Protein AF-A0A0H5QW50-F1 (afdb_monomer_lite)

Secondary structure (DSSP, 8-state):
---------------------------------------------------S-HHHHHHHHHHHHHHHHHHHHHHTTS----HHHHHHHHHHHHHHH-TTS-HHHHHHHHHHHTTT-HHHHHHH--HHHHHHHHHHHH-

Radius of gyration: 40.08 Å; chains: 1; bounding box: 48×87×104 Å

Sequence (139 aa):
MSEERDEGVSLSPLGEQADASDNDICSGESGTARRPKRRALAGRVTPQRDRRSAGFVIGEAMSKLVELEIAKTQNSNQVPLTQDDRVANAIDILMKNYQYLDSDDLATIADVFGNGCNATIFAKLTGAARDAWISKKLM

Structure (mmCIF, N/CA/C/O backbone):
data_AF-A0A0H5QW50-F1
#
_entry.id   AF-A0A0H5QW50-F1
#
loop_
_atom_site.group_PDB
_atom_site.id
_atom_site.type_symbol
_atom_site.label_atom_id
_atom_site.label_alt_id
_atom_site.label_comp_id
_atom_site.label_asym_id
_atom_site.label_entity_id
_atom_site.label_seq_id
_atom_site.pdbx_PDB_ins_code
_atom_site.Cartn_x
_atom_site.Cartn_y
_atom_site.Cartn_z
_atom_site.occupancy
_atom_site.B_iso_or_equiv
_atom_site.auth_seq_id
_atom_site.auth_comp_id
_atom_site.auth_asym_id
_atom_site.auth_atom_id
_atom_site.pdbx_PDB_model_num
ATOM 1 N N . MET A 1 1 ? -15.919 -9.129 90.145 1.00 38.31 1 MET A N 1
ATOM 2 C CA . MET A 1 1 ? -14.858 -8.685 89.223 1.00 38.31 1 MET A CA 1
ATOM 3 C C . MET A 1 1 ? -15.589 -8.048 88.050 1.00 38.31 1 MET A C 1
ATOM 5 O O . MET A 1 1 ? -16.152 -8.793 87.265 1.00 38.31 1 MET A O 1
ATOM 9 N N . SER A 1 2 ? -15.983 -6.771 88.155 1.00 43.16 2 SER A N 1
ATOM 10 C CA . SER A 1 2 ? -15.136 -5.568 87.939 1.00 43.16 2 SER A CA 1
ATOM 11 C C . SER A 1 2 ? -14.785 -5.451 86.450 1.00 43.16 2 SER A C 1
ATOM 13 O O . SER A 1 2 ? -14.340 -6.449 85.901 1.00 43.16 2 SER A O 1
ATOM 15 N N . GLU A 1 3 ? -14.934 -4.368 85.692 1.00 48.62 3 GLU A N 1
ATOM 16 C CA . GLU A 1 3 ? -15.318 -2.947 85.815 1.00 48.62 3 GLU A CA 1
ATOM 17 C C . GLU A 1 3 ? -15.666 -2.528 84.358 1.00 48.62 3 GLU A C 1
ATOM 19 O O . GLU A 1 3 ? -15.082 -3.058 83.416 1.00 48.62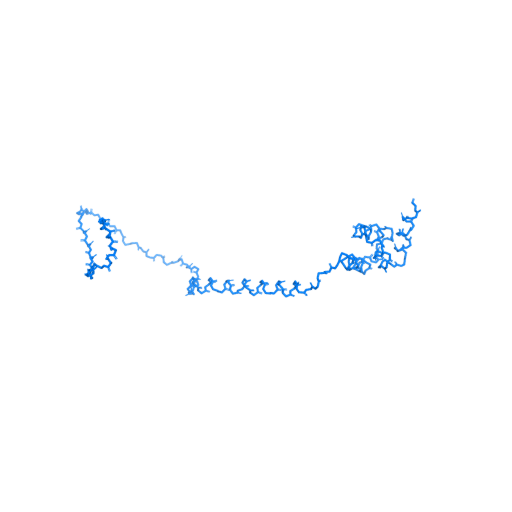 3 GLU A O 1
ATOM 24 N N . GLU A 1 4 ? -16.786 -1.853 84.101 1.00 48.50 4 GLU A N 1
ATOM 25 C CA . GLU A 1 4 ? -16.885 -0.423 83.729 1.00 48.50 4 GLU A CA 1
ATOM 26 C C . GLU A 1 4 ? -15.888 0.137 82.690 1.00 48.50 4 GLU A C 1
ATOM 28 O O . GLU A 1 4 ? -14.679 0.158 82.924 1.00 48.50 4 GLU A O 1
ATOM 33 N N . ARG A 1 5 ? -16.465 0.695 81.605 1.00 51.25 5 ARG A N 1
ATOM 34 C CA . ARG A 1 5 ? -16.212 1.987 80.902 1.00 51.25 5 ARG A CA 1
ATOM 35 C C . ARG A 1 5 ? -16.579 1.805 79.420 1.00 51.25 5 ARG A C 1
ATOM 37 O O . ARG A 1 5 ? -15.977 0.981 78.743 1.00 51.25 5 ARG A O 1
ATOM 44 N N . ASP A 1 6 ? -17.700 2.317 78.917 1.00 44.00 6 ASP A N 1
ATOM 45 C CA . ASP A 1 6 ? -18.151 3.718 78.813 1.00 44.00 6 ASP A CA 1
ATOM 46 C C . ASP A 1 6 ? -17.287 4.556 77.856 1.00 44.00 6 ASP A C 1
ATOM 48 O O . ASP A 1 6 ? -16.085 4.330 77.766 1.00 44.00 6 ASP A O 1
ATOM 52 N N . GLU A 1 7 ? -17.969 5.452 77.138 1.00 49.25 7 GLU A N 1
ATOM 53 C CA . GLU A 1 7 ? -17.568 6.472 76.146 1.00 49.25 7 GLU A CA 1
ATOM 54 C C . GLU A 1 7 ? -18.499 6.384 74.923 1.00 49.25 7 GLU A C 1
ATOM 56 O O . GLU A 1 7 ? -18.186 5.862 73.847 1.00 49.25 7 GLU A O 1
ATOM 61 N N . GLY A 1 8 ? -19.714 6.893 75.136 1.00 39.16 8 GLY A N 1
ATOM 62 C CA . GLY A 1 8 ? -20.641 7.253 74.079 1.00 39.16 8 GLY A CA 1
ATOM 63 C C . GLY A 1 8 ? -20.172 8.495 73.323 1.00 39.16 8 GLY A C 1
ATOM 64 O O . GLY A 1 8 ? -19.790 9.501 73.912 1.00 39.16 8 GLY A O 1
ATOM 6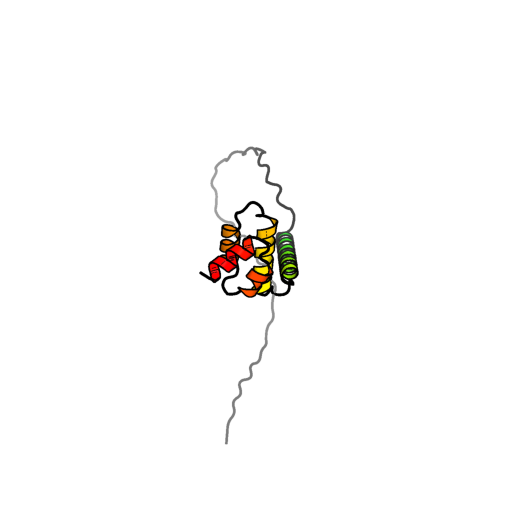5 N N . VAL A 1 9 ? -20.288 8.466 71.997 1.00 43.09 9 VAL A N 1
ATOM 66 C CA . VAL A 1 9 ? -20.228 9.683 71.182 1.00 43.09 9 VAL A CA 1
ATOM 67 C C . VAL A 1 9 ? -21.653 10.196 71.006 1.00 43.09 9 VAL A C 1
ATOM 69 O O . VAL A 1 9 ? -22.399 9.793 70.116 1.00 43.09 9 VAL A O 1
ATOM 72 N N . SER A 1 10 ? -22.028 11.073 71.932 1.00 42.31 10 SER A N 1
ATOM 73 C CA . SER A 1 10 ? -23.178 11.966 71.837 1.00 42.31 10 SER A CA 1
ATOM 74 C C . SER A 1 10 ? -22.896 13.025 70.767 1.00 42.31 10 SER A C 1
ATOM 76 O O . SER A 1 10 ? -22.008 13.859 70.936 1.00 42.31 10 SER A O 1
ATOM 78 N N . LEU A 1 11 ? -23.632 12.999 69.654 1.00 45.78 11 LEU A N 1
ATOM 79 C CA . LEU A 1 11 ? -23.639 14.085 68.673 1.00 45.78 11 LEU A CA 1
ATOM 80 C C . LEU A 1 11 ? -24.968 14.818 68.745 1.00 45.78 11 LEU A C 1
ATOM 82 O O . LEU A 1 11 ? -25.949 14.381 68.148 1.00 45.78 11 LEU A O 1
ATOM 86 N N . SER A 1 12 ? -24.965 15.925 69.483 1.00 48.22 12 SER A N 1
ATOM 87 C CA . SER A 1 12 ? -25.691 17.187 69.241 1.00 48.22 12 SER A CA 1
ATOM 88 C C . SER A 1 12 ? -25.461 18.075 70.469 1.00 48.22 12 SER A C 1
ATOM 90 O O . SER A 1 12 ? -25.552 17.548 71.581 1.00 48.22 12 SER A O 1
ATOM 92 N N . PRO A 1 13 ? -25.198 19.393 70.333 1.00 43.66 13 PRO A N 1
ATOM 93 C CA . PRO A 1 13 ? -26.310 20.303 70.027 1.00 43.66 13 PRO A CA 1
ATOM 94 C C . PRO A 1 13 ? -25.937 21.651 69.351 1.00 43.66 13 PRO A C 1
ATOM 96 O O . PRO A 1 13 ? -24.770 21.956 69.137 1.00 43.66 13 PRO A O 1
ATOM 99 N N . LEU A 1 14 ? -26.985 22.461 69.127 1.00 37.44 14 LEU A N 1
ATOM 100 C CA . LEU A 1 14 ? -27.029 23.892 68.760 1.00 37.44 14 LEU A CA 1
ATOM 101 C C . LEU A 1 14 ? -26.658 24.221 67.298 1.00 37.44 14 LEU A C 1
ATOM 103 O O . LEU A 1 14 ? -25.605 23.848 66.811 1.00 37.44 14 LEU A O 1
ATOM 107 N N . GLY A 1 15 ? -27.488 24.897 66.501 1.00 33.59 15 GLY A N 1
ATOM 108 C CA . GLY A 1 15 ? -28.468 25.929 66.848 1.00 33.59 15 GLY A CA 1
ATOM 109 C C . GLY A 1 15 ? -27.856 27.315 66.619 1.00 33.59 15 GLY A C 1
ATOM 110 O O . GLY A 1 15 ? -26.758 27.559 67.098 1.00 33.59 15 GLY A O 1
ATOM 111 N N . GLU A 1 16 ? -28.609 28.183 65.926 1.00 41.31 16 GLU A N 1
ATOM 112 C CA . GLU A 1 16 ? -28.368 29.631 65.722 1.00 41.31 16 GLU A CA 1
ATOM 113 C C . GLU A 1 16 ? -27.240 30.001 64.734 1.00 41.31 16 GLU A C 1
ATOM 115 O O . GLU A 1 16 ? -26.222 29.336 64.646 1.00 41.31 16 GLU A O 1
ATOM 120 N N . GLN A 1 17 ? -27.315 31.050 63.915 1.00 37.00 17 GLN A N 1
ATOM 121 C CA . GLN A 1 17 ? -28.327 32.063 63.612 1.00 37.00 17 GLN A CA 1
ATOM 122 C C . GLN A 1 17 ? -27.870 32.761 62.321 1.00 37.00 17 GLN A C 1
ATOM 124 O O . GLN A 1 17 ? -26.689 32.743 61.972 1.00 37.00 17 GLN A O 1
ATOM 129 N N . ALA A 1 18 ? -28.810 33.390 61.621 1.00 43.94 18 ALA A N 1
ATOM 130 C CA . ALA A 1 18 ? -28.500 34.434 60.656 1.00 43.94 18 ALA A CA 1
ATOM 131 C C . ALA A 1 18 ? -27.754 35.584 61.352 1.00 43.94 18 ALA A C 1
ATOM 133 O O . ALA A 1 18 ? -28.158 35.952 62.447 1.00 43.94 18 ALA A O 1
ATOM 134 N N . ASP A 1 19 ? -26.771 36.206 60.698 1.00 37.09 19 ASP A N 1
ATOM 135 C CA . ASP A 1 19 ? -26.836 37.661 60.590 1.00 37.09 19 ASP A CA 1
ATOM 136 C C . ASP A 1 19 ? -25.983 38.232 59.462 1.00 37.09 19 ASP A C 1
ATOM 138 O O . ASP A 1 19 ? -24.893 37.757 59.133 1.00 37.09 19 ASP A O 1
ATOM 142 N N . ALA A 1 20 ? -26.549 39.271 58.863 1.00 46.06 20 ALA A N 1
ATOM 143 C CA . ALA A 1 20 ? -25.877 40.176 57.964 1.00 46.06 20 ALA A CA 1
ATOM 144 C C . ALA A 1 20 ? -24.801 40.947 58.735 1.00 46.06 20 ALA A C 1
ATOM 146 O O . ALA A 1 20 ? -25.033 41.401 59.851 1.00 46.06 20 ALA A O 1
ATOM 147 N N . SER A 1 21 ? -23.653 41.182 58.107 1.00 48.44 21 SER A N 1
ATOM 148 C CA . SER A 1 21 ? -22.806 42.292 58.523 1.00 48.44 21 SER A CA 1
ATOM 149 C C . SER A 1 21 ? -22.324 43.034 57.287 1.00 48.44 21 SER A C 1
ATOM 151 O O . SER A 1 21 ? -21.321 42.686 56.664 1.00 48.44 21 SER A O 1
ATOM 153 N N . ASP A 1 22 ? -23.096 44.069 56.953 1.00 45.69 22 ASP A N 1
ATOM 154 C CA . ASP A 1 22 ? -22.546 45.353 56.535 1.00 45.69 22 ASP A CA 1
ATOM 155 C C . ASP A 1 22 ? -21.369 45.705 57.451 1.00 45.69 22 ASP A C 1
ATOM 157 O O . ASP A 1 22 ? -21.456 45.577 58.676 1.00 45.69 22 ASP A O 1
ATOM 161 N N . ASN A 1 23 ? -20.272 46.156 56.857 1.00 53.19 23 ASN A N 1
ATOM 162 C CA . ASN A 1 23 ? -19.301 46.979 57.559 1.00 53.19 23 ASN A CA 1
ATOM 163 C C . ASN A 1 23 ? -18.680 47.952 56.558 1.00 53.19 23 ASN A C 1
ATOM 165 O O . ASN A 1 23 ? -17.586 47.755 56.028 1.00 53.19 23 ASN A O 1
ATOM 169 N N . ASP A 1 24 ? -19.437 49.019 56.312 1.00 49.84 24 ASP A N 1
ATOM 170 C CA . ASP A 1 24 ? -18.907 50.320 55.937 1.00 49.84 24 ASP A CA 1
ATOM 171 C C . ASP A 1 24 ? -17.933 50.789 57.026 1.00 49.84 24 ASP A C 1
ATOM 173 O O . ASP A 1 24 ? -18.336 51.152 58.131 1.00 49.84 24 ASP A O 1
ATOM 177 N N . ILE A 1 25 ? -16.640 50.843 56.707 1.00 48.41 25 ILE A N 1
ATOM 178 C CA . ILE A 1 25 ? -15.699 51.694 57.439 1.00 48.41 25 ILE A CA 1
ATOM 179 C C . ILE A 1 25 ? -15.083 52.666 56.442 1.00 48.41 25 ILE A C 1
ATOM 181 O O . ILE A 1 25 ? -14.101 52.394 55.753 1.00 48.41 25 ILE A O 1
ATOM 185 N N . CYS A 1 26 ? -15.721 53.829 56.382 1.00 45.66 26 CYS A N 1
ATOM 186 C CA . CYS A 1 26 ? -15.235 55.041 55.757 1.00 45.66 26 CYS A CA 1
ATOM 187 C C . CYS A 1 26 ? -14.508 55.864 56.828 1.00 45.66 26 CYS A C 1
ATOM 189 O O . CYS A 1 26 ? -15.125 56.193 57.839 1.00 45.66 26 CYS A O 1
ATOM 191 N N . SER A 1 27 ? -13.231 56.208 56.622 1.00 47.28 27 SER A N 1
ATOM 192 C CA . SER A 1 27 ? -12.584 57.401 57.204 1.00 47.28 27 SER A CA 1
ATOM 193 C C . SER A 1 27 ? -11.193 57.624 56.607 1.00 47.28 27 SER A C 1
ATOM 195 O O . SER A 1 27 ? -10.335 56.748 56.674 1.00 47.28 27 SER A O 1
ATOM 197 N N . GLY A 1 28 ? -10.966 58.811 56.038 1.00 37.81 28 GLY A N 1
ATOM 198 C CA . GLY A 1 28 ? -9.667 59.216 55.491 1.00 37.81 28 GLY A CA 1
ATOM 199 C C . GLY A 1 28 ? -9.667 60.559 54.751 1.00 37.81 28 GLY A C 1
ATOM 200 O O . GLY A 1 28 ? -9.207 60.634 53.622 1.00 37.81 28 GLY A O 1
ATOM 201 N N . GLU A 1 29 ? -10.287 61.561 55.372 1.00 39.41 29 GLU A N 1
ATOM 202 C CA . GLU A 1 29 ? -10.057 63.016 55.327 1.00 39.41 29 GLU A CA 1
ATOM 203 C C . GL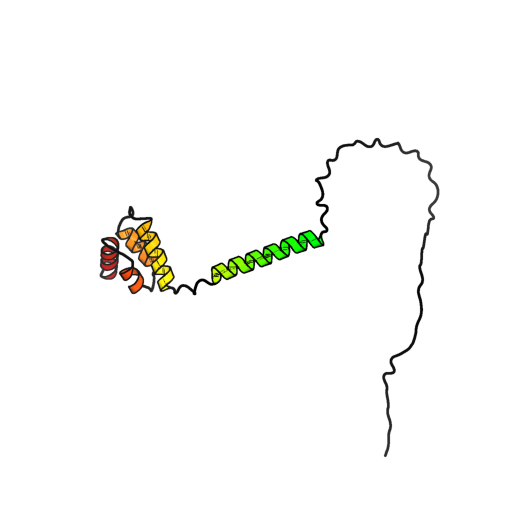U A 1 29 ? -9.331 63.717 54.141 1.00 39.41 29 GLU A C 1
ATOM 205 O O . GLU A 1 29 ? -8.162 63.501 53.848 1.00 39.41 29 GLU A O 1
ATOM 210 N N . SER A 1 30 ? -10.065 64.683 53.566 1.00 44.50 30 SER A N 1
ATOM 211 C CA . SER A 1 30 ? -9.677 66.035 53.109 1.00 44.50 30 SER A CA 1
ATOM 212 C C . SER A 1 30 ? -8.378 66.259 52.311 1.00 44.50 30 SER A C 1
ATOM 214 O O . SER A 1 30 ? -7.278 66.364 52.845 1.00 44.50 30 SER A O 1
ATOM 216 N N . GLY A 1 31 ? -8.544 66.540 51.012 1.00 40.78 31 GLY A N 1
ATOM 217 C CA . GLY A 1 31 ? -7.526 67.165 50.166 1.00 40.78 31 GLY A CA 1
ATOM 218 C C . GLY A 1 31 ? -8.157 67.830 48.942 1.00 40.78 31 GLY A C 1
ATOM 219 O O . GLY A 1 31 ? -8.635 67.168 48.023 1.00 40.78 31 GLY A O 1
ATOM 220 N N . THR A 1 32 ? -8.188 69.159 48.929 1.00 50.56 32 THR A N 1
ATOM 221 C CA . THR A 1 32 ? -8.703 69.99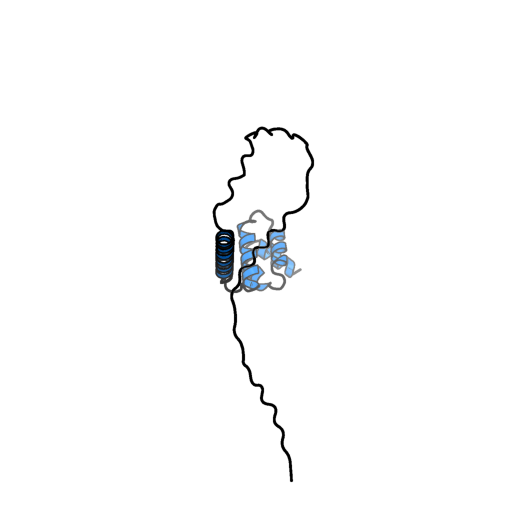8 47.844 1.00 50.56 32 THR A CA 1
ATOM 222 C C . THR A 1 32 ? -7.841 69.879 46.580 1.00 50.56 32 THR A C 1
ATOM 224 O O . THR A 1 32 ? -6.733 70.398 46.518 1.00 50.56 32 THR A O 1
ATOM 227 N N . ALA A 1 33 ? -8.359 69.261 45.513 1.00 45.81 33 ALA A N 1
ATOM 228 C CA . ALA A 1 33 ? -7.794 69.420 44.169 1.00 45.81 33 ALA A CA 1
ATOM 229 C C . ALA A 1 33 ? -8.831 69.132 43.070 1.00 45.81 33 ALA A C 1
ATOM 231 O O . ALA A 1 33 ? -9.238 67.993 42.844 1.00 45.81 33 ALA A O 1
ATOM 232 N N . ARG A 1 34 ? -9.231 70.182 42.338 1.00 51.12 34 ARG A N 1
ATOM 233 C CA . ARG A 1 34 ? -9.988 70.094 41.076 1.00 51.12 34 ARG A CA 1
ATOM 234 C C . ARG A 1 34 ? -9.307 69.105 40.119 1.00 51.12 34 ARG A C 1
ATOM 236 O O . ARG A 1 34 ? -8.139 69.293 39.786 1.00 51.12 34 ARG A O 1
ATOM 243 N N . ARG A 1 35 ? -10.047 68.127 39.584 1.00 46.97 35 ARG A N 1
ATOM 244 C CA . ARG A 1 35 ? -9.617 67.334 38.417 1.00 46.97 35 ARG A CA 1
ATOM 245 C C . ARG A 1 35 ? -10.675 67.329 37.303 1.00 46.97 35 ARG A C 1
ATOM 247 O O . ARG A 1 35 ? -11.868 67.397 37.587 1.00 46.97 35 ARG A O 1
ATOM 254 N N . PRO A 1 36 ? -10.237 67.350 36.031 1.00 45.09 36 PRO A N 1
ATOM 255 C CA . PRO A 1 36 ? -11.022 67.850 34.903 1.00 45.09 36 PRO A CA 1
ATOM 256 C C . PRO A 1 36 ? -12.054 66.833 34.396 1.00 45.09 36 PRO A C 1
ATOM 258 O O . PRO A 1 36 ? -11.804 65.628 34.412 1.00 45.09 36 PRO A O 1
ATOM 261 N N . LYS A 1 37 ? -13.184 67.326 33.859 1.00 52.34 37 LYS A N 1
ATOM 262 C CA . LYS A 1 37 ? -14.147 66.527 33.076 1.00 52.34 37 LYS A CA 1
ATOM 263 C C . LYS A 1 37 ? -13.415 65.876 31.892 1.00 52.34 37 LYS A C 1
ATOM 265 O O . LYS A 1 37 ? -13.171 66.531 30.879 1.00 52.34 37 LYS A O 1
ATOM 270 N N . ARG A 1 38 ? -13.052 64.592 31.998 1.00 54.38 38 ARG A N 1
ATOM 271 C CA . ARG A 1 38 ? -12.536 63.821 30.857 1.00 54.38 38 ARG A CA 1
ATOM 272 C C . ARG A 1 38 ? -13.695 63.551 29.902 1.00 54.38 38 ARG A C 1
ATOM 274 O O . ARG A 1 38 ? -14.627 62.827 30.233 1.00 54.38 38 ARG A O 1
ATOM 281 N N . ARG A 1 39 ? -13.617 64.166 28.719 1.00 57.03 39 ARG A N 1
ATOM 282 C CA . ARG A 1 39 ? -14.431 63.850 27.541 1.00 57.03 39 ARG A CA 1
ATOM 283 C C . ARG A 1 39 ? -14.437 62.333 27.329 1.00 57.03 39 ARG A C 1
ATOM 285 O O . ARG A 1 39 ? -13.371 61.738 27.177 1.00 57.03 39 ARG A O 1
ATOM 292 N N . ALA A 1 40 ? -15.618 61.724 27.296 1.00 56.66 40 ALA A N 1
ATOM 293 C CA . ALA A 1 40 ? -15.775 60.382 26.759 1.00 56.66 40 ALA A CA 1
ATOM 294 C C . ALA A 1 40 ? -15.518 60.459 25.247 1.00 56.66 40 ALA A C 1
ATOM 296 O O . ALA A 1 40 ? -16.382 60.897 24.490 1.00 56.66 40 ALA A O 1
ATOM 297 N N . LEU A 1 41 ? -14.310 60.096 24.804 1.00 53.50 41 LEU A N 1
ATOM 298 C CA . LEU A 1 41 ? -14.105 59.759 23.400 1.00 53.50 41 LEU A CA 1
ATOM 299 C C . LEU A 1 41 ? -14.684 58.361 23.184 1.00 53.50 41 LEU A C 1
ATOM 301 O O . LEU A 1 41 ? -14.100 57.351 23.579 1.00 53.50 41 LEU A O 1
ATOM 305 N N . ALA A 1 42 ? -15.872 58.348 22.587 1.00 55.22 42 ALA A N 1
ATOM 306 C CA . ALA A 1 42 ? -16.429 57.205 21.892 1.00 55.22 42 ALA A CA 1
ATOM 307 C C . ALA A 1 42 ? -15.400 56.662 20.887 1.00 55.22 42 ALA A C 1
ATOM 309 O O . ALA A 1 42 ? -14.796 57.434 20.145 1.00 55.22 42 ALA A O 1
ATOM 310 N N . GLY A 1 43 ? -15.199 55.342 20.872 1.00 55.25 43 GLY A N 1
ATOM 311 C CA . GLY A 1 43 ? -14.333 54.702 19.879 1.00 55.25 43 GLY A CA 1
ATOM 312 C C . GLY A 1 43 ? -13.509 53.519 20.377 1.00 55.25 43 GLY A C 1
ATOM 313 O O . GLY A 1 43 ? -12.350 53.386 20.005 1.00 55.25 43 GLY A O 1
ATOM 314 N N . ARG A 1 44 ? -14.072 52.633 21.202 1.00 52.59 44 ARG A N 1
ATOM 315 C CA . ARG A 1 44 ? -13.630 51.233 21.206 1.00 52.59 44 ARG A CA 1
ATOM 316 C C . ARG A 1 44 ? -14.817 50.405 20.760 1.00 52.59 44 ARG A C 1
ATOM 318 O O . ARG A 1 44 ? -15.757 50.225 21.526 1.00 52.59 44 ARG A O 1
ATOM 325 N N . VAL A 1 45 ? -14.780 49.935 19.516 1.00 58.16 45 VAL A N 1
ATOM 326 C CA . VAL A 1 45 ? -15.592 48.793 19.098 1.00 58.16 45 VAL A CA 1
ATOM 327 C C . VAL A 1 45 ? -15.116 47.644 19.976 1.00 58.16 45 VAL A C 1
ATOM 329 O O . VAL A 1 45 ? -14.063 47.059 19.733 1.00 58.16 45 VAL A O 1
ATOM 332 N N . THR A 1 46 ? -15.808 47.395 21.085 1.00 62.03 46 THR A N 1
ATOM 333 C CA . THR A 1 46 ? -15.580 46.167 21.836 1.00 62.03 46 THR A CA 1
ATOM 334 C C . THR A 1 46 ? -15.941 45.031 20.890 1.00 62.03 46 THR A C 1
ATOM 336 O O . THR A 1 46 ? -17.060 45.062 20.366 1.00 62.03 46 THR A O 1
ATOM 339 N N . PRO A 1 47 ? -15.034 44.066 20.636 1.00 58.56 47 PRO A N 1
ATOM 340 C CA . PRO A 1 47 ? -15.390 42.887 19.862 1.00 58.56 47 PRO A CA 1
ATOM 341 C C . PRO A 1 47 ? -16.640 42.309 20.509 1.00 58.56 47 PRO A C 1
ATOM 343 O O . PRO A 1 47 ? -16.711 42.242 21.740 1.00 58.56 47 PRO A O 1
ATOM 346 N N . GLN A 1 48 ? -17.653 42.040 19.688 1.00 61.00 48 GLN A N 1
ATOM 347 C CA . GLN A 1 48 ? -18.960 41.594 20.138 1.00 61.00 48 GLN A CA 1
ATOM 348 C C . GLN A 1 48 ? -18.735 40.367 21.027 1.00 61.00 48 GLN A C 1
ATOM 350 O O . GLN A 1 48 ? -18.400 39.291 20.541 1.00 61.00 48 GLN A O 1
ATOM 355 N N . ARG A 1 49 ? -18.780 40.564 22.350 1.00 62.50 49 ARG A N 1
ATOM 356 C CA . ARG A 1 49 ? -18.593 39.471 23.296 1.00 62.50 49 ARG A CA 1
ATOM 357 C C . ARG A 1 49 ? -19.773 38.552 23.083 1.00 62.50 49 ARG A C 1
ATOM 359 O O . ARG A 1 49 ? -20.916 39.013 23.138 1.00 62.50 49 ARG A O 1
ATOM 366 N N . ASP A 1 50 ? -19.473 37.293 22.801 1.00 64.31 50 ASP A N 1
ATOM 367 C CA . ASP A 1 50 ? -20.484 36.256 22.769 1.00 64.31 50 ASP A CA 1
ATOM 368 C C . ASP A 1 50 ? -21.313 36.368 24.058 1.00 64.31 50 ASP A C 1
ATOM 370 O O . ASP A 1 50 ? -20.772 36.414 25.165 1.00 64.31 50 ASP A O 1
ATOM 374 N N . ARG A 1 51 ? -22.626 36.556 23.895 1.00 76.75 51 ARG A N 1
ATOM 375 C CA . ARG A 1 51 ? -23.570 36.751 25.004 1.00 76.75 51 ARG A CA 1
ATOM 376 C C . ARG A 1 51 ? -23.957 35.427 25.660 1.00 76.75 51 ARG A C 1
ATOM 378 O O . ARG A 1 51 ? -24.711 35.434 26.632 1.00 76.75 51 ARG A O 1
ATOM 385 N N . ARG A 1 52 ? -23.482 34.303 25.123 1.00 77.69 52 ARG A N 1
ATOM 386 C CA . ARG A 1 52 ? -23.688 32.973 25.691 1.00 77.69 52 ARG A CA 1
ATOM 387 C C . ARG A 1 52 ? -22.928 32.851 27.009 1.00 77.69 52 ARG A C 1
ATOM 389 O O . ARG A 1 52 ? -21.837 33.394 27.175 1.00 77.69 52 ARG A O 1
ATOM 396 N N . SER A 1 53 ? -23.519 32.140 27.966 1.00 81.88 53 SER A N 1
ATOM 397 C CA . SER A 1 53 ? -22.833 31.851 29.223 1.00 81.88 53 SER A CA 1
ATOM 398 C C . SER A 1 53 ? -21.584 31.011 28.946 1.00 81.88 53 SER A C 1
ATOM 400 O O . SER A 1 53 ? -21.576 30.173 28.042 1.00 81.88 53 SER A O 1
ATOM 402 N N . ALA A 1 54 ? -20.532 31.193 29.746 1.00 81.75 54 ALA A N 1
ATOM 403 C CA . ALA A 1 54 ? -19.327 30.370 29.634 1.00 81.75 54 ALA A CA 1
ATOM 404 C C . ALA A 1 54 ? -19.658 28.867 29.732 1.00 81.75 54 ALA A C 1
ATOM 406 O O . ALA A 1 54 ? -19.100 28.067 28.991 1.00 81.75 54 ALA A O 1
ATOM 407 N N . GLY A 1 55 ? -20.636 28.498 30.570 1.00 84.62 55 GLY A N 1
ATOM 408 C CA . GLY A 1 55 ? -21.129 27.122 30.679 1.00 84.62 55 GLY A CA 1
ATOM 409 C C . GLY A 1 55 ? -21.752 26.585 29.387 1.00 84.62 55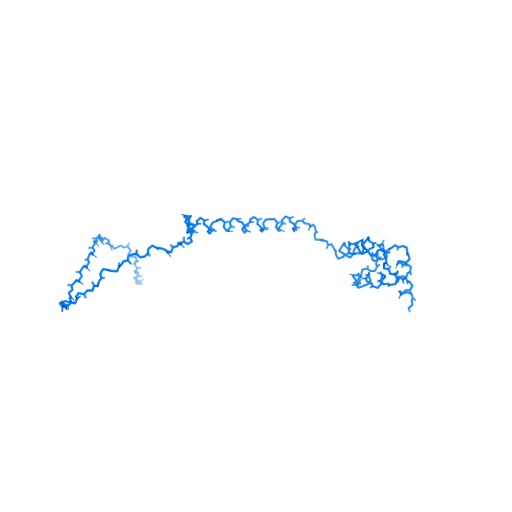 GLY A C 1
ATOM 410 O O . GLY A 1 55 ? -21.533 25.425 29.056 1.00 84.62 55 GLY A O 1
ATOM 411 N N . PHE A 1 56 ? -22.461 27.419 28.618 1.00 87.06 56 PHE A N 1
ATOM 412 C CA . PHE A 1 56 ? -22.995 27.022 27.313 1.00 87.06 56 PHE A CA 1
ATOM 413 C C . PHE A 1 56 ? -21.873 26.773 26.300 1.00 87.06 56 PHE A C 1
ATOM 415 O O . PHE A 1 56 ? -21.879 25.756 25.616 1.00 87.06 56 PHE A O 1
ATOM 422 N N . VAL A 1 57 ? -20.885 27.669 26.234 1.00 86.31 57 VAL A N 1
ATOM 423 C CA . VAL A 1 57 ? -19.749 27.541 25.303 1.00 86.31 57 VAL A CA 1
ATOM 424 C C . VAL A 1 57 ? -18.911 26.300 25.627 1.00 86.31 57 VAL A C 1
ATOM 426 O O . VAL A 1 57 ? -18.525 25.557 24.727 1.00 86.31 57 VAL A O 1
ATOM 429 N N . ILE A 1 58 ? -18.675 26.040 26.916 1.00 84.62 58 ILE A N 1
ATOM 430 C CA . ILE A 1 58 ? -17.976 24.837 27.381 1.00 84.62 58 ILE A CA 1
ATOM 431 C C . ILE A 1 58 ? -18.800 23.582 27.062 1.00 84.62 58 ILE A C 1
ATOM 433 O O . ILE A 1 58 ? -18.251 22.615 26.543 1.00 84.62 58 ILE A O 1
ATOM 437 N N . GLY A 1 59 ? -20.113 23.599 27.311 1.00 89.56 59 GLY A N 1
ATOM 438 C CA . GLY A 1 59 ? -21.006 22.485 26.985 1.00 89.56 59 GLY A CA 1
ATOM 439 C C . GLY A 1 59 ? -21.039 22.162 25.489 1.00 89.56 59 GLY A C 1
ATOM 440 O O . GLY A 1 59 ? -20.955 20.995 25.113 1.00 89.56 59 GLY A O 1
ATOM 441 N N . GLU A 1 60 ? -21.080 23.184 24.629 1.00 89.75 60 GLU A N 1
ATOM 442 C CA . GLU A 1 60 ? -21.039 23.021 23.170 1.00 89.75 60 GLU A CA 1
ATOM 443 C C . GLU A 1 60 ? -19.704 22.411 22.707 1.00 89.75 60 GLU A C 1
ATOM 445 O O . GLU A 1 60 ? -19.687 21.499 21.878 1.00 89.75 60 GLU A O 1
ATOM 450 N N . ALA A 1 61 ? -18.581 22.870 23.269 1.00 89.56 61 ALA A N 1
ATOM 451 C CA . ALA A 1 61 ? -17.262 22.319 22.969 1.00 89.56 61 ALA A CA 1
ATOM 452 C C . ALA A 1 61 ? -17.135 20.854 23.418 1.00 89.56 61 ALA A C 1
ATOM 454 O O . ALA A 1 61 ? -16.630 20.026 22.663 1.00 89.56 61 ALA A O 1
ATOM 455 N N . MET A 1 62 ? -17.638 20.521 24.612 1.00 87.50 62 MET A N 1
ATOM 456 C CA . MET A 1 62 ? -17.654 19.148 25.125 1.00 87.50 62 MET A CA 1
ATOM 457 C C . MET A 1 62 ? -18.534 18.229 24.268 1.00 87.50 62 MET A C 1
ATOM 459 O O . MET A 1 62 ? -18.103 17.126 23.943 1.00 87.50 62 MET A O 1
ATOM 463 N N . SER A 1 63 ? -19.718 18.686 23.836 1.00 90.38 63 SER A N 1
ATOM 464 C CA . SER A 1 63 ? -20.598 17.923 22.932 1.00 90.38 63 SER A CA 1
ATOM 465 C C . SER A 1 63 ? -19.896 17.593 21.614 1.00 90.38 63 SER A C 1
ATOM 467 O O . SER A 1 63 ? -19.857 16.435 21.206 1.00 90.38 63 SER A O 1
ATOM 469 N N . LYS A 1 64 ? -19.241 18.584 20.997 1.00 90.06 64 LYS A N 1
ATOM 470 C CA . LYS A 1 64 ? -18.453 18.383 19.770 1.00 90.06 64 LYS A CA 1
ATOM 471 C C . LYS A 1 64 ? -17.304 17.395 19.964 1.00 90.06 64 LYS A C 1
ATOM 473 O O . LYS A 1 64 ? -17.007 16.617 19.065 1.00 90.06 64 LYS A O 1
ATOM 478 N N . LEU A 1 65 ? -16.653 17.411 21.124 1.00 88.12 65 LEU A N 1
ATOM 479 C CA . LEU A 1 65 ? -15.552 16.497 21.431 1.00 88.12 65 LEU A CA 1
ATOM 480 C C . LEU A 1 65 ? -16.048 15.046 21.543 1.00 88.12 65 LEU A C 1
ATOM 482 O O . LEU A 1 65 ? -15.414 14.138 21.011 1.00 88.12 65 LEU A O 1
ATOM 486 N N . VAL A 1 66 ? -17.222 14.841 22.149 1.00 88.44 66 VAL A N 1
ATOM 487 C CA . VAL A 1 66 ? -17.891 13.532 22.211 1.00 88.44 66 VAL A CA 1
ATOM 488 C C . VAL A 1 66 ? -18.312 13.059 20.819 1.00 88.44 66 VAL A C 1
ATOM 490 O O . VAL A 1 66 ? -18.056 11.913 20.464 1.00 88.44 66 VAL A O 1
ATOM 493 N N . GLU A 1 67 ? -18.898 13.934 20.001 1.00 88.31 67 GLU A N 1
ATOM 494 C CA . GLU A 1 67 ? -19.271 13.618 18.615 1.00 88.31 67 GLU A CA 1
ATOM 495 C C . GLU A 1 67 ? -18.055 13.206 17.770 1.00 88.31 67 GLU A C 1
ATOM 497 O O . GLU A 1 67 ? -18.125 12.229 17.022 1.00 88.31 67 GLU A O 1
ATOM 502 N N . LEU A 1 68 ? -16.922 13.899 17.921 1.00 82.69 68 LEU A N 1
ATOM 503 C CA . LEU A 1 68 ? -15.673 13.559 17.236 1.00 82.69 68 LEU A CA 1
ATOM 504 C C . LEU A 1 68 ? -15.098 12.217 17.697 1.00 82.69 68 LEU A C 1
ATOM 506 O O . LEU A 1 68 ? -14.631 11.445 16.859 1.00 82.69 68 LEU A O 1
ATOM 510 N N . GLU A 1 69 ? -15.149 11.909 18.994 1.00 77.06 69 GLU A N 1
ATOM 511 C CA . GLU A 1 69 ? -14.679 10.617 19.502 1.00 77.06 69 GLU A CA 1
ATOM 512 C C . GLU A 1 69 ? -15.591 9.476 19.033 1.00 77.06 69 GLU A C 1
ATOM 514 O O . GLU A 1 69 ? -15.099 8.436 18.600 1.00 77.06 69 GLU A O 1
ATOM 519 N N . ILE A 1 70 ? -16.912 9.684 18.997 1.00 79.19 70 ILE A N 1
ATOM 520 C CA . ILE A 1 70 ? -17.859 8.719 18.421 1.00 79.19 70 ILE A CA 1
ATOM 521 C C . ILE A 1 70 ? -17.570 8.510 16.931 1.00 79.19 70 ILE A C 1
ATOM 523 O O . ILE A 1 70 ? -17.486 7.366 16.489 1.00 79.19 70 ILE A O 1
ATOM 527 N N . ALA A 1 71 ? -17.356 9.577 16.158 1.00 71.44 71 ALA A N 1
ATOM 528 C CA . ALA A 1 71 ? -17.034 9.478 14.733 1.00 71.44 71 ALA A CA 1
ATOM 529 C C . ALA A 1 71 ? -15.698 8.754 14.488 1.00 71.44 71 ALA A C 1
ATOM 531 O O . ALA A 1 71 ? -15.578 7.920 13.589 1.00 71.44 71 ALA A O 1
ATOM 532 N N . LYS A 1 72 ? -14.690 9.021 15.323 1.00 68.31 72 LYS A N 1
ATOM 533 C CA . LYS A 1 72 ? -13.396 8.332 15.290 1.00 68.31 72 LYS A CA 1
ATOM 534 C C . LYS A 1 72 ? -13.533 6.850 15.643 1.00 68.31 72 LYS A C 1
ATOM 536 O O . LYS A 1 72 ? -12.915 6.019 14.983 1.00 68.31 72 LYS A O 1
ATOM 541 N N . THR A 1 73 ? -14.378 6.518 16.616 1.00 61.38 73 THR A N 1
ATOM 542 C CA . THR A 1 73 ? -14.646 5.132 17.031 1.00 61.38 73 THR A CA 1
ATOM 543 C C . THR A 1 73 ? -15.485 4.378 15.993 1.00 61.38 73 THR A C 1
ATOM 545 O O . THR A 1 73 ? -15.269 3.198 15.738 1.00 61.38 73 THR A O 1
ATOM 548 N N . GLN A 1 74 ? -16.406 5.058 15.305 1.00 61.81 74 GLN A N 1
ATOM 549 C CA . GLN A 1 74 ? -17.134 4.487 14.169 1.00 61.81 74 GLN A CA 1
ATOM 550 C C . GLN A 1 74 ? -16.208 4.215 12.977 1.00 61.81 74 GLN A C 1
ATOM 552 O O . GLN A 1 74 ? -16.353 3.184 12.325 1.00 61.81 74 GLN A O 1
ATOM 557 N N . ASN A 1 75 ? -15.203 5.063 12.743 1.00 55.66 75 ASN A N 1
ATOM 558 C CA . ASN A 1 75 ? -14.133 4.766 11.788 1.00 55.66 75 ASN A CA 1
ATOM 559 C C . ASN A 1 75 ? -13.179 3.662 12.284 1.00 55.66 75 ASN A C 1
ATOM 561 O O . ASN A 1 75 ? -12.591 2.962 11.463 1.00 55.66 75 ASN A O 1
ATOM 565 N N . SER A 1 76 ? -13.047 3.457 13.600 1.00 54.22 76 SER A N 1
ATOM 566 C CA . SER A 1 76 ? -12.271 2.353 14.183 1.00 54.22 76 SER A CA 1
ATOM 567 C C . SER A 1 76 ? -13.040 1.033 14.300 1.00 54.22 76 SER A C 1
ATOM 569 O O . SER A 1 76 ? -12.444 0.037 14.693 1.00 54.22 76 SER A O 1
ATOM 571 N N . ASN A 1 77 ? -14.332 0.992 13.950 1.00 50.16 77 ASN A N 1
ATOM 572 C CA . ASN A 1 77 ? -15.097 -0.254 13.796 1.00 50.16 77 ASN A CA 1
ATOM 573 C C . ASN A 1 77 ? -14.747 -1.010 12.501 1.00 50.16 77 ASN A C 1
ATOM 575 O O . ASN A 1 77 ? -15.357 -2.034 12.193 1.00 50.16 77 ASN A O 1
ATOM 579 N N . GLN A 1 78 ? -13.763 -0.535 11.734 1.00 58.91 78 GLN A N 1
ATOM 580 C CA . GLN A 1 78 ? -13.112 -1.373 10.739 1.00 58.91 78 GLN A CA 1
ATOM 581 C C . GLN A 1 78 ? -12.404 -2.507 11.483 1.00 58.91 78 GLN A C 1
ATOM 583 O O . GLN A 1 78 ? -11.551 -2.254 12.335 1.00 58.91 78 GLN A O 1
ATOM 588 N N . VAL A 1 79 ? -12.804 -3.748 11.182 1.00 61.03 79 VAL A N 1
ATOM 589 C CA . VAL A 1 79 ? -12.117 -4.983 11.597 1.00 61.03 79 VAL A CA 1
ATOM 590 C C . VAL A 1 79 ? -10.612 -4.722 11.587 1.00 61.03 79 VAL A C 1
ATOM 592 O O . VAL A 1 79 ? -10.149 -4.161 10.591 1.00 61.03 79 VAL A O 1
ATOM 595 N N . PRO A 1 80 ? -9.848 -5.072 12.643 1.00 59.81 80 PRO A N 1
ATOM 596 C CA . PRO A 1 80 ? -8.406 -4.876 12.631 1.00 59.81 80 PRO A CA 1
ATOM 597 C C . PRO A 1 80 ? -7.854 -5.488 11.345 1.00 59.81 80 PRO A C 1
ATOM 599 O O . PRO A 1 80 ? -7.895 -6.709 11.193 1.00 59.81 80 PRO A O 1
ATOM 602 N N . LEU A 1 81 ? -7.421 -4.653 10.391 1.00 69.94 81 LEU A N 1
ATOM 603 C CA . LEU A 1 81 ? -6.860 -5.178 9.153 1.00 69.94 81 LEU A CA 1
ATOM 604 C C . LEU A 1 81 ? -5.630 -5.973 9.561 1.00 69.94 81 LEU A C 1
ATOM 606 O O . LEU A 1 81 ? -4.718 -5.433 10.202 1.00 69.94 81 LEU A O 1
ATOM 610 N N . THR A 1 82 ? -5.622 -7.254 9.206 1.00 84.56 82 THR A N 1
ATOM 611 C CA . THR A 1 82 ? -4.456 -8.094 9.440 1.00 84.56 82 THR A CA 1
ATOM 612 C C . THR A 1 82 ? -3.256 -7.482 8.719 1.00 84.56 82 THR A C 1
ATOM 614 O O . THR A 1 82 ? -3.402 -6.672 7.796 1.00 84.56 82 THR A O 1
ATOM 617 N N . GLN A 1 83 ? -2.042 -7.824 9.148 1.00 85.00 83 GLN A N 1
ATOM 618 C CA . GLN A 1 83 ? -0.843 -7.334 8.468 1.00 85.00 83 GLN A CA 1
ATOM 619 C C . GLN A 1 83 ? -0.893 -7.655 6.965 1.00 85.00 83 GLN A C 1
ATOM 621 O O . GLN A 1 83 ? -0.580 -6.786 6.153 1.00 85.00 83 GLN A O 1
ATOM 626 N N . ASP A 1 84 ? -1.392 -8.838 6.603 1.00 88.56 84 ASP A N 1
ATOM 627 C CA . ASP A 1 84 ? -1.595 -9.234 5.213 1.00 88.56 84 ASP A CA 1
ATOM 628 C C . ASP A 1 84 ? -2.611 -8.348 4.491 1.00 88.56 84 ASP A C 1
ATOM 630 O O . ASP A 1 84 ? -2.318 -7.880 3.395 1.00 88.56 84 ASP A O 1
ATOM 634 N N . ASP A 1 85 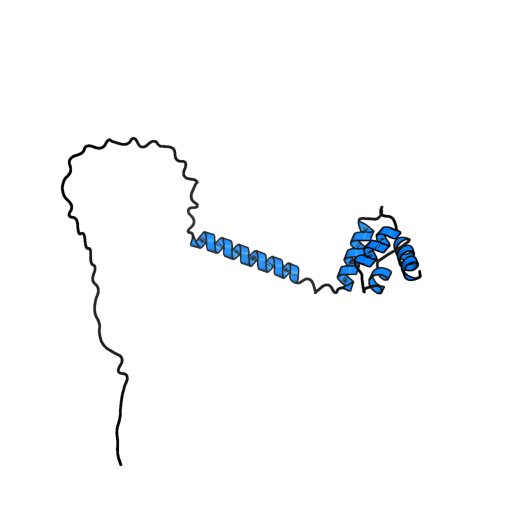? -3.748 -8.010 5.104 1.00 89.56 85 ASP A N 1
ATOM 635 C CA . ASP A 1 85 ? -4.737 -7.113 4.483 1.00 89.56 85 ASP A CA 1
ATOM 636 C C . ASP A 1 85 ? -4.171 -5.708 4.236 1.00 89.56 85 ASP A C 1
ATOM 638 O O . ASP A 1 85 ? -4.472 -5.059 3.229 1.00 89.56 85 ASP A O 1
ATOM 642 N N . ARG A 1 86 ? -3.321 -5.223 5.148 1.00 88.94 86 ARG A N 1
ATOM 643 C CA . ARG A 1 86 ? -2.661 -3.917 5.013 1.00 88.94 86 ARG A CA 1
ATOM 644 C C . ARG A 1 86 ? -1.652 -3.918 3.872 1.00 88.94 86 ARG A C 1
ATOM 646 O O . ARG A 1 86 ? -1.656 -2.989 3.066 1.00 88.94 86 ARG A O 1
ATOM 653 N N . VAL A 1 87 ? -0.815 -4.953 3.794 1.00 91.44 87 VAL A N 1
ATOM 654 C CA . VAL A 1 87 ? 0.165 -5.134 2.712 1.00 91.44 87 VAL A CA 1
ATOM 655 C C . VAL A 1 87 ? -0.553 -5.303 1.377 1.00 91.44 87 VAL A C 1
ATOM 657 O O . VAL A 1 87 ? -0.203 -4.652 0.395 1.00 91.44 87 VAL A O 1
ATOM 660 N N . ALA A 1 88 ? -1.610 -6.111 1.356 1.00 91.50 88 ALA A N 1
ATOM 661 C CA . ALA A 1 88 ? -2.441 -6.344 0.191 1.00 91.50 88 ALA A CA 1
ATOM 662 C C . ALA A 1 88 ? -3.030 -5.046 -0.371 1.00 91.50 88 ALA A C 1
ATOM 664 O O . ALA A 1 88 ? -2.909 -4.781 -1.567 1.00 91.50 88 ALA A O 1
ATOM 665 N N . ASN A 1 89 ? -3.614 -4.213 0.494 1.00 92.06 89 ASN A N 1
ATOM 666 C CA . ASN A 1 89 ? -4.136 -2.909 0.097 1.00 92.06 89 ASN A CA 1
ATOM 667 C C . ASN A 1 89 ? -3.035 -1.956 -0.375 1.00 92.06 89 ASN A C 1
ATOM 669 O O . ASN A 1 89 ? -3.224 -1.255 -1.368 1.00 92.06 89 ASN A O 1
ATOM 673 N N . ALA A 1 90 ? -1.888 -1.922 0.307 1.00 92.19 90 ALA A N 1
ATOM 674 C CA . ALA A 1 90 ? -0.774 -1.062 -0.084 1.00 92.19 90 ALA A CA 1
ATOM 675 C C . ALA A 1 90 ? -0.270 -1.399 -1.497 1.00 92.19 90 ALA A C 1
ATOM 677 O O . ALA A 1 90 ? -0.093 -0.498 -2.316 1.00 92.19 90 ALA A O 1
ATOM 678 N N . ILE A 1 91 ? -0.113 -2.689 -1.808 1.00 92.38 91 ILE A N 1
ATOM 679 C CA . ILE A 1 91 ? 0.316 -3.149 -3.135 1.00 92.38 91 ILE A CA 1
ATOM 680 C C . ILE A 1 91 ? -0.768 -2.878 -4.186 1.00 92.38 91 ILE A C 1
ATOM 682 O O . ILE A 1 91 ? -0.447 -2.413 -5.277 1.00 92.38 91 ILE A O 1
ATOM 686 N N . ASP A 1 92 ? -2.050 -3.075 -3.867 1.00 92.12 92 ASP A N 1
ATOM 687 C CA . ASP A 1 92 ? -3.143 -2.748 -4.795 1.00 92.12 92 ASP A CA 1
ATOM 688 C C . ASP A 1 92 ? -3.169 -1.250 -5.146 1.00 92.12 92 ASP A C 1
ATOM 690 O O . ASP A 1 92 ? -3.395 -0.879 -6.300 1.00 92.12 92 ASP A O 1
ATOM 694 N N . ILE A 1 93 ? -2.929 -0.375 -4.166 1.00 92.44 93 ILE A N 1
ATOM 695 C CA . ILE A 1 93 ? -2.837 1.075 -4.380 1.00 92.44 93 ILE A CA 1
ATOM 696 C C . ILE A 1 93 ? -1.598 1.409 -5.214 1.00 92.44 93 ILE A C 1
ATOM 698 O O . ILE A 1 93 ? -1.700 2.218 -6.140 1.00 92.44 93 ILE A O 1
ATOM 702 N N . LEU A 1 94 ? -0.460 0.774 -4.924 1.00 91.75 94 LEU A N 1
ATOM 703 C CA . LEU A 1 94 ? 0.779 0.946 -5.676 1.00 91.75 94 LEU A CA 1
ATOM 704 C C . LEU A 1 94 ? 0.564 0.606 -7.158 1.00 91.75 94 LEU A C 1
ATOM 706 O O . LEU A 1 94 ? 0.768 1.452 -8.023 1.00 91.75 94 LEU A O 1
ATOM 710 N N . MET A 1 95 ? 0.053 -0.590 -7.450 1.00 91.00 95 MET A N 1
ATOM 711 C CA . MET A 1 95 ? -0.156 -1.058 -8.823 1.00 91.00 95 MET A CA 1
ATOM 712 C C . MET A 1 95 ? -1.165 -0.200 -9.594 1.00 91.00 95 MET A C 1
ATOM 714 O O . MET A 1 95 ? -1.017 -0.005 -10.796 1.00 91.00 95 MET A O 1
ATOM 718 N N . LYS A 1 96 ? -2.191 0.341 -8.924 1.00 91.81 96 LYS A N 1
ATOM 719 C CA . LYS A 1 96 ? -3.201 1.189 -9.577 1.00 91.81 96 LYS A CA 1
ATOM 720 C C . LYS A 1 96 ? -2.680 2.583 -9.910 1.00 91.81 96 LYS A C 1
ATOM 722 O O . LYS A 1 96 ? -2.996 3.086 -10.986 1.00 91.81 96 LYS A O 1
ATOM 727 N N . ASN A 1 97 ? -1.924 3.199 -9.001 1.00 92.81 97 ASN A N 1
ATOM 728 C CA . ASN A 1 97 ? -1.530 4.607 -9.114 1.00 92.81 97 ASN A CA 1
ATOM 729 C C . ASN A 1 97 ? -0.157 4.808 -9.764 1.00 92.81 97 ASN A C 1
ATOM 731 O O . ASN A 1 97 ? 0.106 5.885 -10.290 1.00 92.81 97 ASN A O 1
ATOM 735 N N . TYR A 1 98 ? 0.694 3.782 -9.768 1.00 91.19 98 TYR A N 1
ATOM 736 C CA . TYR A 1 98 ? 2.077 3.863 -10.237 1.00 91.19 98 TYR A CA 1
ATOM 737 C C . TYR A 1 98 ? 2.337 2.926 -11.426 1.00 91.19 98 TYR A C 1
ATOM 739 O O . TYR A 1 98 ? 3.381 2.296 -11.520 1.00 91.19 98 TYR A O 1
ATOM 747 N N . GLN A 1 99 ? 1.393 2.846 -12.368 1.00 85.88 99 GLN A N 1
ATOM 748 C CA . GLN A 1 99 ? 1.517 2.001 -13.572 1.00 85.88 99 GLN A CA 1
ATOM 749 C C . GLN A 1 99 ? 2.654 2.425 -14.516 1.00 85.88 99 GLN A C 1
ATOM 751 O O . GLN A 1 99 ? 3.077 1.645 -15.360 1.00 85.88 99 GLN A O 1
ATOM 756 N N . TYR A 1 100 ? 3.115 3.670 -14.399 1.00 89.44 100 TYR A N 1
ATOM 757 C CA . TYR A 1 100 ? 4.218 4.229 -15.182 1.00 89.44 100 TYR A CA 1
ATOM 758 C C . TYR A 1 100 ? 5.597 3.927 -14.583 1.00 89.44 100 TYR A C 1
ATOM 760 O O . TYR A 1 100 ? 6.603 4.300 -15.179 1.00 89.44 100 TYR A O 1
ATOM 768 N N . LEU A 1 101 ? 5.645 3.348 -13.381 1.00 90.75 101 LEU A N 1
ATOM 769 C CA . LEU A 1 101 ? 6.888 3.009 -12.705 1.00 90.75 101 LEU A CA 1
ATOM 770 C C . LEU A 1 101 ? 7.452 1.704 -13.276 1.00 90.75 101 LEU A C 1
ATOM 772 O O . LEU A 1 101 ? 6.692 0.807 -13.653 1.00 90.75 101 LEU A O 1
ATOM 776 N N . ASP A 1 102 ? 8.777 1.581 -13.292 1.00 93.44 102 ASP A N 1
ATOM 777 C CA . ASP A 1 102 ? 9.426 0.368 -13.771 1.00 93.44 102 ASP A CA 1
ATOM 778 C C . ASP A 1 102 ? 9.102 -0.832 -12.872 1.00 93.44 102 ASP A C 1
ATOM 780 O O . ASP A 1 102 ? 8.887 -0.726 -11.660 1.00 93.44 102 ASP A O 1
ATOM 784 N N . SER A 1 103 ? 9.066 -2.014 -13.485 1.00 90.50 103 SER A N 1
ATOM 785 C CA . SER A 1 103 ? 8.668 -3.253 -12.805 1.00 90.50 103 SER A CA 1
ATOM 786 C C . SER A 1 103 ? 9.613 -3.640 -11.661 1.00 90.50 103 SER A C 1
ATOM 788 O O . SER A 1 103 ? 9.152 -4.181 -10.654 1.00 90.50 103 SER A O 1
ATOM 790 N N . ASP A 1 104 ? 10.900 -3.304 -11.772 1.00 92.94 104 ASP A N 1
ATOM 791 C CA . ASP A 1 104 ? 11.910 -3.537 -10.730 1.00 92.94 104 ASP A CA 1
ATOM 792 C C . ASP A 1 104 ? 11.720 -2.620 -9.511 1.00 92.94 104 ASP A C 1
ATOM 794 O O . ASP A 1 104 ? 11.898 -3.041 -8.358 1.00 92.94 104 ASP A O 1
ATOM 798 N N . ASP A 1 105 ? 11.296 -1.379 -9.750 1.00 93.38 105 ASP A N 1
ATOM 799 C CA . ASP A 1 105 ? 10.997 -0.421 -8.690 1.00 93.38 105 ASP A CA 1
ATOM 800 C C . ASP A 1 105 ? 9.718 -0.823 -7.955 1.00 93.38 105 ASP A C 1
ATOM 802 O O . ASP A 1 105 ? 9.694 -0.862 -6.722 1.00 93.38 105 ASP A O 1
ATOM 806 N N . LEU A 1 106 ? 8.674 -1.218 -8.694 1.00 92.19 106 LEU A N 1
ATOM 807 C CA . LEU A 1 106 ? 7.435 -1.746 -8.113 1.00 92.19 106 LEU A CA 1
ATOM 808 C C . LEU A 1 106 ? 7.699 -2.987 -7.254 1.00 92.19 106 LEU A C 1
ATOM 810 O O . LEU A 1 106 ? 7.190 -3.082 -6.135 1.00 92.19 106 LEU A O 1
ATOM 814 N N . ALA A 1 107 ? 8.534 -3.908 -7.741 1.00 92.25 107 ALA A N 1
ATOM 815 C CA . ALA A 1 107 ? 8.959 -5.086 -6.994 1.00 92.25 107 ALA A CA 1
ATOM 816 C C . ALA A 1 107 ? 9.702 -4.711 -5.702 1.00 92.25 107 ALA A C 1
ATOM 818 O O . ALA A 1 107 ? 9.449 -5.289 -4.644 1.00 92.25 107 ALA A O 1
ATOM 819 N N . THR A 1 108 ? 10.603 -3.730 -5.765 1.00 92.56 108 THR A N 1
ATOM 820 C CA . THR A 1 108 ? 11.378 -3.283 -4.601 1.00 92.56 108 THR A CA 1
ATOM 821 C C . THR A 1 108 ? 10.496 -2.603 -3.559 1.00 92.56 108 THR A C 1
ATOM 823 O O . THR A 1 108 ? 10.611 -2.903 -2.373 1.00 92.56 108 THR A O 1
ATOM 826 N N . ILE A 1 109 ? 9.572 -1.745 -3.986 1.00 91.50 109 ILE A N 1
ATOM 827 C CA . ILE A 1 109 ? 8.633 -1.065 -3.090 1.00 91.50 109 ILE A CA 1
ATOM 828 C C . ILE A 1 109 ? 7.679 -2.076 -2.432 1.00 91.50 109 ILE A C 1
ATOM 830 O O . ILE A 1 109 ? 7.428 -1.995 -1.228 1.00 91.50 109 ILE A O 1
ATOM 834 N N . ALA A 1 110 ? 7.187 -3.065 -3.183 1.00 91.25 110 ALA A N 1
ATOM 835 C CA . ALA A 1 110 ? 6.351 -4.128 -2.629 1.00 91.25 110 ALA A CA 1
ATOM 836 C C . ALA A 1 110 ? 7.091 -4.966 -1.571 1.00 91.25 110 ALA A C 1
ATOM 838 O O . ALA A 1 110 ? 6.495 -5.329 -0.558 1.00 91.25 110 ALA A O 1
ATOM 839 N N . ASP A 1 111 ? 8.391 -5.211 -1.761 1.00 90.94 111 ASP A N 1
ATOM 840 C CA . ASP A 1 111 ? 9.230 -5.916 -0.786 1.00 90.94 111 ASP A CA 1
ATOM 841 C C . ASP A 1 111 ? 9.407 -5.118 0.516 1.00 90.94 111 ASP A C 1
ATOM 843 O O . ASP A 1 111 ? 9.386 -5.681 1.610 1.00 90.94 111 ASP A O 1
ATOM 847 N N . VAL A 1 112 ? 9.513 -3.788 0.410 1.00 90.75 112 VAL A N 1
ATOM 848 C CA . VAL A 1 112 ? 9.577 -2.889 1.572 1.00 90.75 112 VAL A CA 1
ATOM 849 C C . VAL A 1 112 ? 8.260 -2.901 2.351 1.00 90.75 112 VAL A C 1
ATOM 851 O O . VAL A 1 112 ? 8.280 -2.940 3.581 1.00 90.75 112 VAL A O 1
ATOM 854 N N . PHE A 1 113 ? 7.112 -2.898 1.665 1.00 86.94 113 PHE A N 1
ATOM 855 C CA . PHE A 1 113 ? 5.807 -2.934 2.331 1.00 86.94 113 PHE A CA 1
ATOM 856 C C . PHE A 1 113 ? 5.494 -4.285 2.965 1.00 86.94 113 PHE A C 1
ATOM 858 O O . PHE A 1 113 ? 4.936 -4.330 4.059 1.00 86.94 113 PHE A O 1
ATOM 865 N N . GLY A 1 114 ? 5.827 -5.375 2.279 1.00 86.62 114 GLY A N 1
ATOM 866 C CA . GLY A 1 114 ? 5.441 -6.723 2.669 1.00 86.62 114 GLY A CA 1
ATOM 867 C C . GLY A 1 114 ? 6.559 -7.547 3.291 1.00 86.62 114 GLY A C 1
ATOM 868 O O . GLY A 1 114 ? 6.538 -8.764 3.131 1.00 86.62 114 GLY A O 1
ATOM 869 N N . ASN A 1 115 ? 7.530 -6.940 3.982 1.00 84.38 115 ASN A N 1
ATOM 870 C CA . ASN A 1 115 ? 8.593 -7.704 4.638 1.00 84.38 115 ASN A CA 1
ATOM 871 C C . ASN A 1 115 ? 7.995 -8.744 5.613 1.00 84.38 115 ASN A C 1
ATOM 873 O O . ASN A 1 115 ? 7.310 -8.388 6.573 1.00 84.38 115 ASN A O 1
ATOM 877 N N . GLY A 1 116 ? 8.222 -10.033 5.338 1.00 83.50 116 GLY A N 1
ATOM 878 C CA . GLY A 1 116 ? 7.619 -11.160 6.067 1.00 83.50 116 GLY A CA 1
ATOM 879 C C . GLY A 1 116 ? 6.262 -11.653 5.532 1.00 83.50 116 GLY A C 1
ATOM 880 O O . GLY A 1 116 ? 5.800 -12.708 5.950 1.00 83.50 116 GLY A O 1
ATOM 881 N N . CYS A 1 117 ? 5.665 -10.964 4.557 1.00 89.69 117 CYS A N 1
ATOM 882 C CA . CYS A 1 117 ? 4.382 -11.273 3.912 1.00 89.69 117 CYS A CA 1
ATOM 883 C C . CYS A 1 117 ? 4.569 -11.680 2.434 1.00 89.69 117 CYS A C 1
ATOM 885 O O . CYS A 1 117 ? 3.857 -11.213 1.542 1.00 89.69 117 CYS A O 1
ATOM 887 N N . ASN A 1 118 ? 5.536 -12.562 2.153 1.00 90.12 118 ASN A N 1
ATOM 888 C CA . ASN A 1 118 ? 5.919 -12.951 0.785 1.00 90.12 118 ASN A CA 1
ATOM 889 C C . ASN A 1 118 ? 4.756 -13.533 -0.035 1.00 90.12 118 ASN A C 1
ATOM 891 O O . ASN A 1 118 ? 4.636 -13.247 -1.224 1.00 90.12 118 ASN A O 1
ATOM 895 N N . ALA A 1 119 ? 3.886 -14.333 0.592 1.00 89.06 119 ALA A N 1
ATOM 896 C CA . ALA A 1 119 ? 2.718 -14.909 -0.076 1.00 89.06 119 ALA A CA 1
ATOM 897 C C . ALA A 1 119 ? 1.740 -13.818 -0.543 1.00 89.06 119 ALA A C 1
ATOM 899 O O . ALA A 1 119 ? 1.238 -13.863 -1.666 1.00 89.06 119 ALA A O 1
ATOM 900 N N . THR A 1 120 ? 1.529 -12.806 0.297 1.00 91.44 120 THR A N 1
ATOM 901 C CA . THR A 1 120 ? 0.668 -11.654 0.018 1.00 91.44 120 THR A CA 1
ATOM 902 C C . THR A 1 120 ? 1.254 -10.782 -1.089 1.00 91.44 120 THR A C 1
ATOM 904 O O . THR A 1 120 ? 0.530 -10.406 -2.012 1.00 91.44 120 THR A O 1
ATOM 907 N N . ILE A 1 121 ? 2.570 -10.526 -1.059 1.00 91.31 121 ILE A N 1
ATOM 908 C CA . ILE A 1 121 ? 3.268 -9.813 -2.140 1.00 91.31 121 ILE A CA 1
ATOM 909 C C . ILE A 1 121 ? 3.090 -10.550 -3.469 1.00 91.31 121 ILE A C 1
ATOM 911 O O . ILE A 1 121 ? 2.653 -9.951 -4.451 1.00 91.31 121 ILE A O 1
ATOM 915 N N . PHE A 1 122 ? 3.364 -11.856 -3.493 1.00 90.94 122 PHE A N 1
ATOM 916 C CA . PHE A 1 122 ? 3.235 -12.675 -4.696 1.00 90.94 122 PHE A CA 1
ATOM 917 C C . PHE A 1 122 ? 1.805 -12.678 -5.251 1.00 90.94 122 PHE A C 1
ATOM 919 O O . PHE A 1 122 ? 1.603 -12.539 -6.459 1.00 90.94 122 PHE A O 1
ATOM 926 N N . ALA A 1 123 ? 0.804 -12.808 -4.376 1.00 91.94 123 ALA A N 1
ATOM 927 C CA . ALA A 1 123 ? -0.598 -12.825 -4.774 1.00 91.94 123 ALA A CA 1
ATOM 928 C C . ALA A 1 123 ? -1.044 -11.493 -5.399 1.00 91.94 123 ALA A C 1
ATOM 930 O O . ALA A 1 123 ? -1.847 -11.496 -6.335 1.00 91.94 123 ALA A O 1
ATOM 931 N N . LYS A 1 124 ? -0.529 -10.365 -4.891 1.00 92.94 124 LYS A N 1
ATOM 932 C CA . LYS A 1 124 ? -0.992 -9.018 -5.253 1.00 92.94 124 LYS A CA 1
ATOM 933 C C . LYS A 1 124 ? -0.195 -8.336 -6.351 1.00 92.94 124 LYS A C 1
ATOM 935 O O . LYS A 1 124 ? -0.787 -7.635 -7.169 1.00 92.94 124 LYS A O 1
ATOM 940 N N . LEU A 1 125 ? 1.115 -8.559 -6.426 1.00 91.62 125 LEU A N 1
ATOM 941 C CA . LEU A 1 125 ? 1.881 -8.146 -7.598 1.00 91.62 125 LEU A CA 1
ATOM 942 C C . LEU A 1 125 ? 1.353 -8.877 -8.827 1.00 91.62 125 LEU A C 1
ATOM 944 O O . LEU A 1 125 ? 0.969 -10.040 -8.738 1.00 91.62 125 LEU A O 1
ATOM 948 N N . THR A 1 126 ? 1.338 -8.219 -9.980 1.00 90.31 126 THR A N 1
ATOM 949 C CA . THR A 1 126 ? 0.872 -8.807 -11.243 1.00 90.31 126 THR A CA 1
ATOM 950 C C . THR A 1 126 ? 1.790 -8.406 -12.395 1.00 90.31 126 THR A C 1
ATOM 952 O O . THR A 1 126 ? 2.495 -7.400 -12.315 1.00 90.31 126 THR A O 1
ATOM 955 N N . GLY A 1 127 ? 1.796 -9.216 -13.459 1.00 90.12 127 GLY A N 1
ATOM 956 C CA . GLY A 1 127 ? 2.584 -8.967 -14.669 1.00 90.12 127 GLY A CA 1
ATOM 957 C C . GLY A 1 127 ? 4.090 -8.884 -14.410 1.00 90.12 127 GLY A C 1
ATOM 958 O O . GLY A 1 127 ? 4.619 -9.574 -13.540 1.00 90.12 127 GLY A O 1
ATOM 959 N N . ALA A 1 128 ? 4.759 -7.990 -15.139 1.00 91.06 128 ALA A N 1
ATOM 960 C CA . ALA A 1 128 ? 6.212 -7.837 -15.107 1.00 91.06 128 ALA A CA 1
ATOM 961 C C . ALA A 1 128 ? 6.768 -7.476 -13.715 1.00 91.06 128 ALA A C 1
ATOM 963 O O . ALA A 1 128 ? 7.861 -7.913 -13.367 1.00 91.06 128 ALA A O 1
ATOM 964 N N . ALA A 1 129 ? 6.007 -6.764 -12.874 1.00 91.12 129 ALA A N 1
ATOM 965 C CA . ALA A 1 129 ? 6.416 -6.465 -11.497 1.00 91.12 129 ALA A CA 1
ATOM 966 C C . ALA A 1 129 ? 6.478 -7.726 -10.614 1.00 91.12 129 ALA A C 1
ATOM 968 O O . ALA A 1 129 ? 7.344 -7.840 -9.747 1.00 91.12 129 ALA A O 1
ATOM 969 N N . ARG A 1 130 ? 5.587 -8.703 -10.846 1.00 92.81 130 ARG A N 1
ATOM 970 C CA . ARG A 1 130 ? 5.651 -10.005 -10.164 1.00 92.81 130 ARG A CA 1
ATOM 971 C C . ARG A 1 130 ? 6.886 -10.781 -10.616 1.00 92.81 130 ARG A C 1
ATOM 973 O O . ARG A 1 130 ? 7.599 -11.315 -9.772 1.00 92.81 130 ARG A O 1
ATOM 980 N N . ASP A 1 131 ? 7.143 -10.821 -11.919 1.00 92.44 131 ASP A N 1
ATOM 981 C CA . ASP A 1 131 ? 8.266 -11.570 -12.491 1.00 92.44 131 ASP A CA 1
ATOM 982 C C . ASP A 1 131 ? 9.621 -10.991 -12.049 1.00 92.44 131 ASP A C 1
ATOM 984 O O . ASP A 1 131 ? 10.526 -11.742 -11.672 1.00 92.44 131 ASP A O 1
ATOM 988 N N . ALA A 1 132 ? 9.736 -9.660 -11.999 1.00 91.75 132 ALA A N 1
ATOM 989 C CA . ALA A 1 132 ? 10.884 -8.947 -11.440 1.00 91.75 132 ALA A CA 1
ATOM 990 C C . ALA A 1 132 ? 11.110 -9.294 -9.961 1.00 91.75 132 ALA A C 1
ATOM 992 O O . ALA A 1 132 ? 12.221 -9.640 -9.550 1.00 91.75 132 ALA A O 1
ATOM 993 N N . TRP A 1 133 ? 10.042 -9.280 -9.155 1.00 93.25 133 TRP A N 1
ATOM 994 C CA . TRP A 1 133 ? 10.124 -9.644 -7.741 1.00 93.25 133 TRP A CA 1
ATOM 995 C C . TRP A 1 133 ? 10.555 -11.103 -7.539 1.00 93.25 133 TRP A C 1
ATOM 997 O O . TRP A 1 133 ? 11.437 -11.370 -6.725 1.00 93.25 133 TRP A O 1
ATOM 1007 N N . ILE A 1 134 ? 9.995 -12.045 -8.308 1.00 91.69 134 ILE A N 1
ATOM 1008 C CA . ILE A 1 134 ? 10.384 -13.465 -8.270 1.00 91.69 134 ILE A CA 1
ATOM 1009 C C . ILE A 1 134 ? 11.862 -13.629 -8.634 1.00 91.69 134 ILE A C 1
ATOM 1011 O O . ILE A 1 134 ? 12.596 -14.317 -7.925 1.00 91.69 134 ILE A O 1
ATOM 1015 N N . SER A 1 135 ? 12.307 -12.970 -9.705 1.00 90.94 135 SER A N 1
ATOM 1016 C CA . SER A 1 135 ? 13.697 -13.033 -10.168 1.00 90.94 135 SER A CA 1
ATOM 1017 C C . SER A 1 135 ? 14.668 -12.551 -9.088 1.00 90.94 135 SER A C 1
ATOM 1019 O O . SER A 1 135 ? 15.686 -13.192 -8.844 1.00 90.94 135 SER A O 1
ATOM 1021 N N . LYS A 1 136 ? 14.301 -11.490 -8.357 1.00 87.88 136 LYS A N 1
ATOM 1022 C CA . LYS A 1 136 ? 15.068 -10.960 -7.221 1.00 87.88 136 LYS A CA 1
ATOM 1023 C C . LYS A 1 136 ? 15.098 -11.890 -6.001 1.00 87.88 136 LYS A C 1
ATOM 1025 O O . LYS A 1 136 ? 16.010 -11.780 -5.193 1.00 87.88 136 LYS A O 1
ATOM 1030 N N . LYS A 1 137 ? 14.102 -12.765 -5.822 1.00 86.00 137 LYS A N 1
ATOM 1031 C CA . LYS A 1 137 ? 14.068 -13.741 -4.713 1.00 86.00 137 LYS A CA 1
ATOM 1032 C C . LYS A 1 137 ? 14.786 -15.054 -5.033 1.00 86.00 137 LYS A C 1
ATOM 1034 O O . LYS A 1 137 ? 15.094 -15.799 -4.108 1.00 86.00 137 LYS A O 1
ATOM 1039 N N . LEU A 1 138 ? 14.981 -15.359 -6.316 1.00 82.44 138 LEU A N 1
ATOM 1040 C CA . LEU A 1 138 ? 15.681 -16.559 -6.789 1.00 82.44 138 LEU A CA 1
ATOM 1041 C C . LEU A 1 138 ? 17.188 -16.342 -6.989 1.00 82.44 138 LEU A C 1
ATOM 1043 O O . LEU A 1 138 ? 17.924 -17.328 -7.017 1.00 82.44 138 LEU A O 1
ATOM 1047 N N . MET A 1 139 ? 17.624 -15.089 -7.149 1.00 62.31 139 MET A N 1
ATOM 1048 C CA . MET A 1 139 ? 19.035 -14.680 -7.120 1.00 62.31 139 MET A CA 1
ATOM 1049 C C . MET A 1 139 ? 19.533 -14.489 -5.690 1.00 62.31 139 MET A C 1
ATOM 1051 O O . MET A 1 139 ? 20.700 -14.867 -5.444 1.00 62.31 139 MET A O 1
#

pLDDT: mean 71.88, std 20.15, range [33.59, 93.44]

Organism: NCBI:txid70186

Foldseek 3Di:
DDDDDDDDDDDDDDDDDDDDDDDDDDDDDDDDDDDDDDDPDPDDPPPPPDPDDPVVVVVVVVVVVVVVVVVVVVVVPPDPQPLLNQLLVVLLCCCVPVVVDDLLVSLVVSCVSQVVNVVSSLVRDDDSNNVNNVVVVVD